Protein AF-A0A3D5ZPZ1-F1 (afdb_monomer_lite)

Radius of gyration: 13.73 Å; chains: 1; bounding box: 28×34×33 Å

Sequence (73 aa):
DANTMMAEGGIQAADKPNDSPAIHYLDAFGGGHFAAKHELLYKLVNEAPDAIKWLSDLGVMFDKDEHGNMITT

Foldseek 3Di:
DDCVVVDDQDADAQPDPPGDLVVVLVVVCVVVVVPDDSVVSSCCHHCRVVVVVVCVVVPPDADADPVRHGDDD

pLDDT: mean 93.87, std 5.95, range [62.62, 98.62]

Structure (mmCIF, N/CA/C/O backbone):
data_AF-A0A3D5ZPZ1-F1
#
_entry.id   AF-A0A3D5ZPZ1-F1
#
loop_
_atom_site.group_PDB
_atom_site.id
_atom_site.type_symbol
_atom_site.label_atom_id
_atom_site.label_alt_id
_atom_site.label_comp_id
_atom_site.label_asym_id
_atom_site.label_entity_id
_atom_site.label_seq_id
_atom_site.pdbx_PDB_ins_code
_atom_site.Cartn_x
_atom_site.Cartn_y
_atom_site.Cartn_z
_atom_site.occupancy
_atom_site.B_iso_or_equiv
_atom_site.auth_seq_id
_atom_site.auth_comp_id
_atom_site.auth_asym_id
_atom_site.auth_atom_id
_atom_site.pdbx_PDB_model_num
ATOM 1 N N . ASP A 1 1 ? 8.130 -21.717 10.830 1.00 78.94 1 ASP A N 1
ATOM 2 C CA . ASP A 1 1 ? 8.307 -20.273 11.071 1.00 78.94 1 ASP A CA 1
ATOM 3 C C . ASP A 1 1 ? 8.265 -19.488 9.778 1.00 78.94 1 ASP A C 1
ATOM 5 O O . ASP A 1 1 ? 8.695 -20.001 8.750 1.00 78.94 1 ASP A O 1
ATOM 9 N N . ALA A 1 2 ? 7.709 -18.278 9.826 1.00 92.00 2 ALA A N 1
ATOM 10 C CA . ALA A 1 2 ? 7.645 -17.351 8.702 1.00 92.00 2 ALA A CA 1
ATOM 11 C C . ALA A 1 2 ? 8.105 -15.966 9.164 1.00 92.00 2 ALA A C 1
ATOM 13 O O . ALA A 1 2 ? 7.682 -15.497 10.220 1.00 92.00 2 ALA A O 1
ATOM 14 N N . ASN A 1 3 ? 8.916 -15.288 8.348 1.00 95.19 3 ASN A N 1
ATOM 15 C CA . ASN A 1 3 ? 9.458 -13.965 8.681 1.00 95.19 3 ASN A CA 1
ATOM 16 C C . ASN A 1 3 ? 8.365 -12.897 8.871 1.00 95.19 3 ASN A C 1
ATOM 18 O O . ASN A 1 3 ? 8.617 -11.880 9.505 1.00 95.19 3 ASN A O 1
ATOM 22 N N . THR A 1 4 ? 7.145 -13.136 8.370 1.00 93.38 4 THR A N 1
ATOM 23 C CA . THR A 1 4 ? 6.010 -12.208 8.502 1.00 93.38 4 THR A CA 1
ATOM 24 C C . THR A 1 4 ? 5.628 -11.917 9.953 1.00 93.38 4 THR A C 1
ATOM 26 O O . THR A 1 4 ? 5.073 -10.860 10.220 1.00 93.38 4 THR A O 1
ATOM 29 N N . MET A 1 5 ? 5.940 -12.828 10.884 1.00 93.69 5 MET A N 1
ATOM 30 C CA . MET A 1 5 ? 5.659 -12.645 12.313 1.00 93.69 5 MET A CA 1
ATOM 31 C C . MET A 1 5 ? 6.505 -11.534 12.948 1.00 93.69 5 MET A C 1
ATOM 33 O O . MET A 1 5 ? 6.182 -11.084 14.039 1.00 93.69 5 MET A O 1
ATOM 37 N N . MET A 1 6 ? 7.581 -11.117 12.275 1.00 95.06 6 MET A N 1
ATOM 38 C CA . MET A 1 6 ? 8.533 -10.112 12.753 1.00 95.06 6 MET A CA 1
ATOM 39 C C . MET A 1 6 ? 8.366 -8.754 12.049 1.00 95.06 6 MET A C 1
ATOM 41 O O . MET A 1 6 ? 9.234 -7.898 12.175 1.00 95.06 6 MET A O 1
ATOM 45 N N . ALA A 1 7 ? 7.319 -8.561 11.239 1.00 94.62 7 ALA A N 1
ATOM 46 C CA . ALA A 1 7 ? 7.072 -7.283 10.574 1.00 94.62 7 ALA A CA 1
ATOM 47 C C . ALA A 1 7 ? 6.505 -6.252 11.569 1.00 94.62 7 ALA A C 1
ATOM 49 O O . ALA A 1 7 ? 5.542 -6.550 12.268 1.00 94.62 7 ALA A O 1
ATOM 50 N N . GLU A 1 8 ? 7.076 -5.042 11.602 1.00 91.69 8 GLU A N 1
ATOM 51 C CA . GLU A 1 8 ? 6.740 -4.019 12.615 1.00 91.69 8 GLU A CA 1
ATOM 52 C C . GLU A 1 8 ? 6.183 -2.710 12.024 1.00 91.69 8 GLU A C 1
ATOM 54 O O . GLU A 1 8 ? 5.380 -2.043 12.664 1.00 91.69 8 GLU A O 1
ATOM 59 N N . GLY A 1 9 ? 6.565 -2.335 10.798 1.00 89.94 9 GLY A N 1
ATOM 60 C CA . GLY A 1 9 ? 6.263 -1.008 10.229 1.00 89.94 9 GLY A CA 1
ATOM 61 C C . GLY A 1 9 ? 4.841 -0.805 9.687 1.00 89.94 9 GLY A C 1
ATOM 62 O O . GLY A 1 9 ? 4.537 0.272 9.185 1.00 89.94 9 GLY A O 1
ATOM 63 N N . GLY A 1 10 ? 3.984 -1.827 9.746 1.00 92.19 10 GLY A N 1
ATOM 64 C CA . GLY A 1 10 ? 2.625 -1.788 9.204 1.00 92.19 10 GLY A CA 1
ATOM 65 C C . GLY A 1 10 ? 2.516 -2.166 7.721 1.00 92.19 10 GLY A C 1
ATOM 66 O O . GLY A 1 10 ? 3.411 -2.777 7.134 1.00 92.19 10 GLY A O 1
ATOM 67 N N . ILE A 1 11 ? 1.369 -1.836 7.129 1.00 93.69 11 ILE A N 1
ATOM 68 C CA . ILE A 1 11 ? 1.003 -2.123 5.737 1.00 93.69 11 ILE A CA 1
ATOM 69 C C . ILE A 1 11 ? 0.433 -0.851 5.097 1.00 93.69 11 ILE A C 1
ATOM 71 O O . ILE A 1 11 ? -0.391 -0.171 5.701 1.00 93.69 11 ILE A O 1
ATOM 75 N N . GLN A 1 12 ? 0.892 -0.512 3.891 1.00 94.50 12 GLN A N 1
ATOM 76 C CA . GLN A 1 12 ? 0.527 0.741 3.223 1.00 94.50 12 GLN A CA 1
ATOM 77 C C . GLN A 1 12 ? -0.718 0.572 2.346 1.00 94.50 12 GLN A C 1
ATOM 79 O O . GLN A 1 12 ? -0.789 -0.347 1.528 1.00 94.50 12 GLN A O 1
ATOM 84 N N . ALA A 1 13 ? -1.669 1.495 2.473 1.00 94.44 13 ALA A N 1
ATOM 85 C CA . ALA A 1 13 ? -2.833 1.620 1.607 1.00 94.44 13 ALA A CA 1
ATOM 86 C C . ALA A 1 13 ? -3.299 3.080 1.569 1.00 94.44 13 ALA A C 1
ATOM 88 O O . ALA A 1 13 ? -3.230 3.772 2.579 1.00 94.44 13 ALA A O 1
ATOM 89 N N . ALA A 1 14 ? -3.806 3.524 0.418 1.00 94.00 14 ALA A N 1
ATOM 90 C CA . ALA A 1 14 ? -4.357 4.868 0.269 1.00 94.00 14 ALA A CA 1
ATOM 91 C C . ALA A 1 14 ? -5.791 4.924 0.829 1.00 94.00 14 ALA A C 1
ATOM 93 O O . ALA A 1 14 ? -6.760 4.832 0.076 1.00 94.00 14 ALA A O 1
ATOM 94 N N . ASP A 1 15 ? -5.922 5.006 2.155 1.00 85.44 15 ASP A N 1
ATOM 95 C CA . ASP A 1 15 ? -7.197 4.956 2.890 1.00 85.44 15 ASP A CA 1
ATOM 96 C C . ASP A 1 15 ? -7.631 6.311 3.488 1.00 85.44 15 ASP A C 1
ATOM 98 O O . ASP A 1 15 ? -8.668 6.404 4.154 1.00 85.44 15 ASP A O 1
ATOM 102 N N . LYS A 1 16 ? -6.861 7.380 3.241 1.00 84.62 16 LYS A N 1
ATOM 103 C CA . LYS A 1 16 ? -7.115 8.727 3.772 1.00 84.62 16 LYS A CA 1
ATOM 104 C C . LYS A 1 16 ? -7.779 9.660 2.758 1.00 84.62 16 LYS A C 1
ATOM 106 O O . LYS A 1 16 ? -7.505 9.563 1.566 1.00 84.62 16 LYS A O 1
ATOM 111 N N . PRO A 1 17 ? -8.583 10.645 3.215 1.00 85.69 17 PRO A N 1
ATOM 112 C CA . PRO A 1 17 ? -9.239 11.609 2.323 1.00 85.69 17 PRO A CA 1
ATOM 113 C C . PRO A 1 17 ? -8.281 12.440 1.459 1.00 85.69 17 PRO A C 1
ATOM 115 O O . PRO A 1 17 ? -8.673 12.931 0.404 1.00 85.69 17 PRO A O 1
ATOM 118 N N . ASN A 1 18 ? -7.050 12.647 1.929 1.00 87.31 18 ASN A N 1
ATOM 119 C CA . ASN A 1 18 ? -6.009 13.409 1.245 1.00 87.31 18 ASN A CA 1
ATOM 120 C C . ASN A 1 18 ? -5.021 12.529 0.461 1.00 87.31 18 ASN A C 1
ATOM 122 O O . ASN A 1 18 ? -4.024 13.059 -0.026 1.00 87.31 18 ASN A O 1
ATOM 126 N N . ASP A 1 19 ? -5.277 11.225 0.355 1.00 91.06 19 ASP A N 1
ATOM 127 C CA . ASP A 1 19 ? -4.436 10.276 -0.370 1.00 91.06 19 ASP A CA 1
ATOM 128 C C . ASP A 1 19 ? -5.192 9.658 -1.562 1.00 91.06 19 ASP A C 1
ATOM 130 O O . ASP A 1 19 ? -6.410 9.787 -1.698 1.00 91.06 19 ASP A O 1
ATOM 134 N N . SER A 1 20 ? -4.469 9.018 -2.481 1.00 96.19 20 SER A N 1
ATOM 135 C CA . SER A 1 20 ? -5.054 8.267 -3.590 1.00 96.19 20 SER A CA 1
ATOM 136 C C . SER A 1 20 ? -4.106 7.175 -4.097 1.00 96.19 20 SER A C 1
ATOM 138 O O . SER A 1 20 ? -2.886 7.351 -4.048 1.00 96.19 20 SER A O 1
ATOM 140 N N . PRO A 1 21 ? -4.629 6.098 -4.717 1.00 97.38 21 PRO A N 1
ATOM 141 C CA . PRO A 1 21 ? -3.794 5.100 -5.387 1.00 97.38 21 PRO A CA 1
ATOM 142 C C . PRO A 1 21 ? -2.814 5.694 -6.408 1.00 97.38 21 PRO A C 1
ATOM 144 O O . PRO A 1 21 ? -1.743 5.138 -6.624 1.00 97.38 21 PRO A O 1
ATOM 147 N N . ALA A 1 22 ? -3.148 6.830 -7.028 1.00 97.81 22 ALA A N 1
ATOM 148 C CA . ALA A 1 22 ? -2.262 7.510 -7.969 1.00 97.81 22 ALA A CA 1
ATOM 149 C C . ALA A 1 22 ? -1.041 8.151 -7.286 1.00 97.81 22 ALA A C 1
ATOM 151 O O . ALA A 1 22 ? 0.056 8.075 -7.832 1.00 97.81 22 ALA A O 1
ATOM 152 N N . ILE A 1 23 ? -1.213 8.756 -6.106 1.00 97.81 23 ILE A N 1
ATOM 153 C CA . ILE A 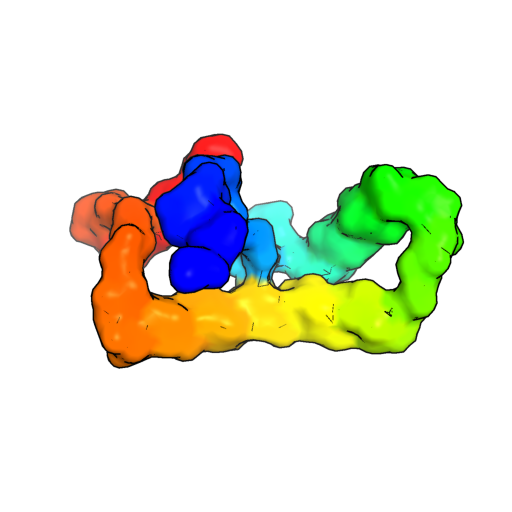1 23 ? -0.100 9.325 -5.325 1.00 97.81 23 ILE A CA 1
ATOM 154 C C . ILE A 1 23 ? 0.796 8.186 -4.831 1.00 97.81 23 ILE A C 1
ATOM 156 O O . ILE A 1 23 ? 1.983 8.160 -5.153 1.00 97.81 23 ILE A O 1
ATOM 160 N N . HIS A 1 24 ? 0.199 7.170 -4.201 1.00 97.62 24 HIS A N 1
ATOM 161 C CA . HIS A 1 24 ? 0.903 5.971 -3.746 1.00 97.62 24 HIS A CA 1
ATOM 162 C C . HIS A 1 24 ? 1.655 5.262 -4.892 1.00 97.62 24 HIS A C 1
ATOM 164 O O . HIS A 1 24 ? 2.782 4.804 -4.708 1.00 97.62 24 HIS A O 1
ATOM 170 N N . TYR A 1 25 ? 1.089 5.221 -6.108 1.00 98.50 25 TYR A N 1
ATOM 171 C CA . TYR A 1 25 ? 1.786 4.712 -7.294 1.00 98.50 25 TYR A CA 1
ATOM 172 C C . TYR A 1 25 ? 3.089 5.471 -7.559 1.00 98.50 25 TYR A C 1
ATOM 174 O O . TYR A 1 25 ? 4.122 4.848 -7.794 1.00 98.50 25 TYR A O 1
ATOM 182 N N . LEU A 1 26 ? 3.042 6.807 -7.565 1.00 98.19 26 LEU A N 1
ATOM 183 C CA . LEU A 1 26 ? 4.206 7.640 -7.869 1.00 98.19 26 LEU A CA 1
ATOM 184 C C . LEU A 1 26 ? 5.299 7.474 -6.812 1.00 98.19 26 LEU A C 1
ATOM 186 O O . LEU A 1 26 ? 6.465 7.323 -7.180 1.00 98.19 26 LEU A O 1
ATOM 190 N N . ASP A 1 27 ? 4.918 7.421 -5.537 1.00 97.69 27 ASP A N 1
ATOM 191 C CA . ASP A 1 27 ? 5.848 7.220 -4.425 1.00 97.69 27 ASP A CA 1
ATOM 192 C C . ASP A 1 27 ? 6.517 5.845 -4.498 1.00 97.69 27 ASP A C 1
ATOM 194 O O . ASP A 1 27 ? 7.744 5.737 -4.472 1.00 97.69 27 ASP A O 1
ATOM 198 N N . ALA A 1 28 ? 5.728 4.782 -4.674 1.00 97.88 28 ALA A N 1
ATOM 199 C CA . ALA A 1 28 ? 6.243 3.421 -4.760 1.00 97.88 28 ALA A CA 1
ATOM 200 C C . ALA A 1 28 ? 7.080 3.193 -6.031 1.00 97.88 28 ALA A C 1
ATOM 202 O O . ALA A 1 28 ? 8.110 2.516 -5.989 1.00 97.88 28 ALA A O 1
ATOM 203 N N . PHE A 1 29 ? 6.680 3.778 -7.165 1.00 98.50 29 PHE A N 1
ATOM 204 C CA . PHE A 1 29 ? 7.424 3.665 -8.419 1.00 98.50 29 PHE A CA 1
ATOM 205 C C . PHE A 1 29 ? 8.755 4.418 -8.349 1.00 98.50 29 PHE A C 1
ATOM 207 O O . PHE A 1 29 ? 9.788 3.871 -8.739 1.00 98.50 29 PHE A O 1
ATOM 214 N N . GLY A 1 30 ? 8.742 5.642 -7.810 1.00 98.50 30 GLY A N 1
ATOM 215 C CA . GLY A 1 30 ? 9.943 6.443 -7.580 1.00 98.50 30 GLY A CA 1
ATOM 216 C C . GLY A 1 30 ? 10.889 5.795 -6.569 1.00 98.50 30 GLY A C 1
ATOM 217 O O . GLY A 1 30 ? 12.075 5.628 -6.856 1.00 98.50 30 GLY A O 1
ATOM 218 N N . GLY A 1 31 ? 10.366 5.350 -5.423 1.00 98.00 31 GLY A N 1
ATOM 219 C CA . GLY A 1 31 ? 11.133 4.654 -4.385 1.00 98.00 31 GLY A CA 1
ATOM 220 C C . GLY A 1 31 ? 11.709 3.313 -4.851 1.00 98.00 31 GLY A C 1
ATOM 221 O O . GLY A 1 31 ? 12.800 2.929 -4.442 1.00 98.00 31 GLY A O 1
ATOM 222 N N . GLY A 1 32 ? 11.029 2.634 -5.778 1.00 97.62 32 GLY A N 1
ATOM 223 C CA . GLY A 1 32 ? 11.510 1.424 -6.449 1.00 97.62 32 GLY A CA 1
ATOM 224 C C . GLY A 1 32 ? 12.472 1.676 -7.616 1.00 97.62 32 GLY A C 1
ATOM 225 O O . GLY A 1 32 ? 12.683 0.771 -8.426 1.00 97.62 32 GLY A O 1
ATOM 226 N N . HIS A 1 33 ? 13.013 2.891 -7.755 1.00 98.00 33 HIS A N 1
ATOM 227 C CA . HIS A 1 33 ? 13.922 3.294 -8.836 1.00 98.00 33 HIS A CA 1
ATOM 228 C C . HIS A 1 33 ? 13.359 3.035 -10.243 1.00 98.00 33 HIS A C 1
ATOM 230 O O . HIS A 1 33 ? 14.096 2.661 -11.158 1.00 98.00 33 HIS A O 1
ATOM 236 N N . PHE A 1 34 ? 12.045 3.201 -10.416 1.00 97.88 34 PHE A N 1
ATOM 237 C CA . PHE A 1 34 ? 11.334 3.001 -11.682 1.00 97.88 34 PHE A CA 1
ATOM 238 C C . PHE A 1 34 ? 11.468 1.587 -12.279 1.00 97.88 34 PHE A C 1
ATOM 240 O O . PHE A 1 34 ? 11.212 1.380 -13.464 1.00 97.88 34 PHE A O 1
ATOM 247 N N . ALA A 1 35 ? 11.863 0.597 -11.472 1.00 98.44 35 ALA A N 1
ATOM 248 C CA . ALA A 1 35 ? 12.122 -0.768 -11.932 1.00 98.44 35 ALA A CA 1
ATOM 249 C C . ALA A 1 35 ? 10.887 -1.685 -11.869 1.00 98.44 35 ALA A C 1
ATOM 251 O O . ALA A 1 35 ? 10.919 -2.812 -12.370 1.00 98.44 35 ALA A O 1
ATOM 252 N N . ALA A 1 36 ? 9.803 -1.239 -11.227 1.00 98.12 36 ALA A N 1
ATOM 253 C CA . ALA A 1 36 ? 8.591 -2.035 -11.088 1.00 98.12 36 ALA A CA 1
ATOM 254 C C . ALA A 1 36 ? 7.864 -2.203 -12.432 1.00 98.12 36 ALA A C 1
ATOM 256 O O . ALA A 1 3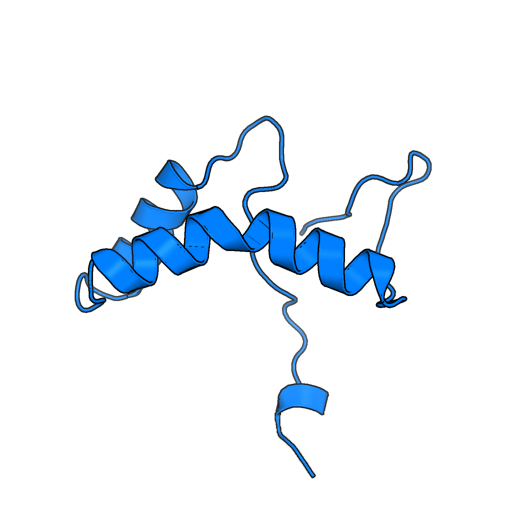6 ? 7.837 -1.304 -13.270 1.00 98.12 36 ALA A O 1
ATOM 257 N N . LYS A 1 37 ? 7.200 -3.349 -12.612 1.00 98.62 37 LYS A N 1
ATOM 258 C CA . LYS A 1 37 ? 6.253 -3.542 -13.717 1.00 98.62 37 LYS A CA 1
ATOM 259 C C . LYS A 1 37 ? 5.008 -2.696 -13.470 1.00 98.62 37 LYS A C 1
ATOM 261 O O . LYS A 1 37 ? 4.338 -2.885 -12.452 1.00 98.62 37 LYS A O 1
ATOM 266 N N . HIS A 1 38 ? 4.704 -1.796 -14.401 1.00 98.31 38 HIS A N 1
ATOM 267 C CA . HIS A 1 38 ? 3.627 -0.814 -14.273 1.00 98.31 38 HIS A CA 1
ATOM 268 C C . HIS A 1 38 ? 2.281 -1.461 -13.925 1.00 98.31 38 HIS A C 1
ATO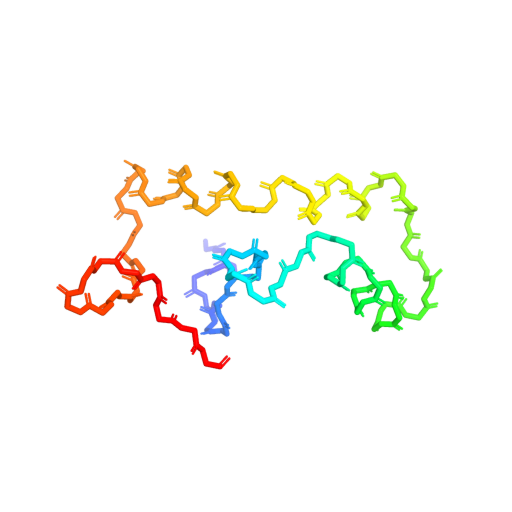M 270 O O . HIS A 1 38 ? 1.604 -1.022 -13.001 1.00 98.31 38 HIS A O 1
ATOM 276 N N . GLU A 1 39 ? 1.916 -2.539 -14.616 1.00 98.56 39 GLU A N 1
ATOM 277 C CA . GLU A 1 39 ? 0.647 -3.240 -14.435 1.00 98.56 39 GLU A CA 1
ATOM 278 C C . GLU A 1 39 ? 0.507 -3.881 -13.048 1.00 98.56 39 GLU A C 1
ATOM 280 O O . GLU A 1 39 ? -0.584 -3.894 -12.477 1.00 98.56 39 GLU A O 1
ATOM 285 N N . LEU A 1 40 ? 1.613 -4.369 -12.477 1.00 98.50 40 LEU A N 1
ATOM 286 C CA . LEU A 1 40 ? 1.607 -4.985 -11.153 1.00 98.50 40 LEU A CA 1
ATOM 287 C C . LEU A 1 40 ? 1.559 -3.929 -10.056 1.00 98.50 40 LEU A C 1
ATOM 289 O O . LEU A 1 40 ? 0.786 -4.077 -9.113 1.00 98.50 40 LEU A O 1
ATOM 293 N N . LEU A 1 41 ? 2.344 -2.857 -10.189 1.00 98.62 41 LEU A N 1
ATOM 294 C CA . LEU A 1 41 ? 2.331 -1.777 -9.209 1.00 98.62 41 LEU A CA 1
ATOM 295 C C . LEU A 1 41 ? 0.982 -1.054 -9.204 1.00 98.62 41 LEU A C 1
ATOM 297 O O . LEU A 1 41 ? 0.438 -0.790 -8.137 1.00 98.62 41 LEU A O 1
ATOM 301 N N . TYR A 1 42 ? 0.408 -0.807 -10.385 1.00 98.50 42 TYR A N 1
ATOM 302 C CA . TYR A 1 42 ? -0.924 -0.224 -10.516 1.00 98.50 42 TYR A CA 1
ATOM 303 C C . TYR A 1 42 ? -1.976 -1.076 -9.805 1.00 98.50 42 TYR A C 1
ATOM 305 O O . TYR A 1 42 ? -2.757 -0.549 -9.015 1.00 98.50 42 TYR A O 1
ATOM 313 N N . LYS A 1 43 ? -1.970 -2.395 -10.028 1.00 98.50 43 LYS A N 1
ATOM 314 C CA . LYS A 1 43 ? -2.889 -3.308 -9.340 1.00 98.50 43 LYS A CA 1
ATOM 315 C C . LYS A 1 43 ? -2.682 -3.272 -7.823 1.00 98.50 43 LYS A C 1
ATOM 317 O O . LYS A 1 43 ? -3.653 -3.127 -7.091 1.00 98.50 43 LYS A O 1
ATOM 322 N N . LEU A 1 44 ? -1.429 -3.335 -7.366 1.00 98.19 44 LEU A N 1
ATOM 323 C CA . LEU A 1 44 ? -1.082 -3.355 -5.945 1.00 98.19 44 LEU A CA 1
ATOM 324 C C . LEU A 1 44 ? -1.635 -2.136 -5.195 1.00 98.19 44 LEU A C 1
ATOM 326 O O . LEU A 1 44 ? -2.295 -2.302 -4.176 1.00 98.19 44 LEU A O 1
ATOM 330 N N . VAL A 1 45 ? -1.407 -0.923 -5.706 1.00 98.25 45 VAL A N 1
ATOM 331 C CA . VAL A 1 45 ? -1.839 0.306 -5.014 1.00 98.25 45 VAL A CA 1
ATOM 332 C C . VAL A 1 45 ? -3.347 0.546 -5.094 1.00 98.25 45 VAL A C 1
ATOM 334 O O . VAL A 1 45 ? -3.907 1.136 -4.174 1.00 98.25 45 VAL A O 1
ATOM 337 N N . ASN A 1 46 ? -4.016 0.089 -6.161 1.00 98.31 46 ASN A N 1
ATOM 338 C CA . ASN A 1 46 ? -5.471 0.226 -6.294 1.00 98.31 46 ASN A CA 1
ATOM 339 C C . ASN A 1 46 ? -6.232 -0.787 -5.429 1.00 98.31 46 ASN A C 1
ATOM 341 O O . ASN A 1 46 ? -7.291 -0.454 -4.913 1.00 98.31 46 ASN A O 1
ATOM 345 N N . GLU A 1 47 ? -5.703 -2.001 -5.250 1.00 98.12 47 GLU A N 1
ATOM 346 C CA . GLU A 1 47 ? -6.358 -3.054 -4.457 1.00 98.12 47 GLU A CA 1
ATOM 347 C C . GLU A 1 47 ? -5.980 -3.009 -2.965 1.00 98.12 47 GLU A C 1
ATOM 349 O O . GLU A 1 47 ? -6.625 -3.666 -2.148 1.00 98.12 47 GLU A O 1
ATOM 354 N N . ALA A 1 48 ? -4.962 -2.227 -2.580 1.00 97.06 48 ALA A N 1
ATOM 355 C CA . ALA A 1 48 ? -4.506 -2.133 -1.192 1.00 97.06 48 ALA A CA 1
ATOM 356 C C . ALA A 1 48 ? -5.613 -1.719 -0.195 1.00 97.06 48 ALA A C 1
ATOM 358 O O . ALA A 1 48 ? -5.736 -2.398 0.826 1.00 97.06 48 ALA A O 1
ATOM 359 N N . PRO A 1 49 ? -6.460 -0.695 -0.448 1.00 94.56 49 PRO A N 1
ATOM 360 C CA . PRO A 1 49 ? -7.533 -0.332 0.486 1.00 94.56 49 PRO A CA 1
ATOM 361 C C . PRO A 1 49 ? -8.536 -1.470 0.731 1.00 94.56 49 PRO A C 1
ATOM 363 O O . PRO A 1 49 ? -8.906 -1.741 1.876 1.00 94.56 49 PRO A O 1
ATOM 366 N N . ASP A 1 50 ? -8.916 -2.197 -0.324 1.00 95.81 50 ASP A N 1
ATOM 367 C CA . ASP A 1 50 ? -9.817 -3.349 -0.221 1.00 95.81 50 ASP A CA 1
ATOM 368 C C . ASP A 1 50 ? -9.169 -4.503 0.556 1.00 95.81 50 ASP A C 1
ATOM 370 O O . ASP A 1 50 ? -9.830 -5.160 1.363 1.00 95.81 50 ASP A O 1
ATOM 374 N N . ALA A 1 51 ? -7.862 -4.724 0.378 1.00 97.12 51 ALA A N 1
ATOM 375 C CA . ALA A 1 51 ? -7.113 -5.721 1.136 1.00 97.12 51 ALA A CA 1
ATOM 376 C C . ALA A 1 51 ? -7.048 -5.385 2.638 1.00 97.12 51 ALA A C 1
ATOM 378 O O . ALA A 1 51 ? -7.237 -6.276 3.467 1.00 97.12 51 ALA A O 1
ATOM 379 N N . ILE A 1 52 ? -6.843 -4.113 3.006 1.00 94.75 52 ILE A N 1
ATOM 380 C CA . ILE A 1 52 ? -6.895 -3.668 4.410 1.00 94.75 52 ILE A CA 1
ATOM 381 C C . ILE A 1 52 ? -8.277 -3.907 5.003 1.00 94.75 52 ILE A C 1
ATOM 383 O O . ILE A 1 52 ? -8.394 -4.460 6.101 1.00 94.75 52 ILE A O 1
ATOM 387 N N . LYS A 1 53 ? -9.333 -3.547 4.266 1.00 93.00 53 LYS A N 1
ATOM 388 C CA . LYS A 1 53 ? -10.704 -3.800 4.707 1.00 93.00 53 LYS A CA 1
ATOM 389 C C . LYS A 1 53 ? -10.940 -5.296 4.926 1.00 93.00 53 LYS A C 1
ATOM 391 O O . LYS A 1 53 ? -11.449 -5.679 5.976 1.00 93.00 53 LYS A O 1
ATOM 396 N N . TRP A 1 54 ? -10.535 -6.134 3.976 1.00 97.19 54 TRP A N 1
ATOM 397 C CA . TRP A 1 54 ? -10.662 -7.586 4.075 1.00 97.19 54 TRP A CA 1
ATOM 398 C C . TRP A 1 54 ? -9.947 -8.145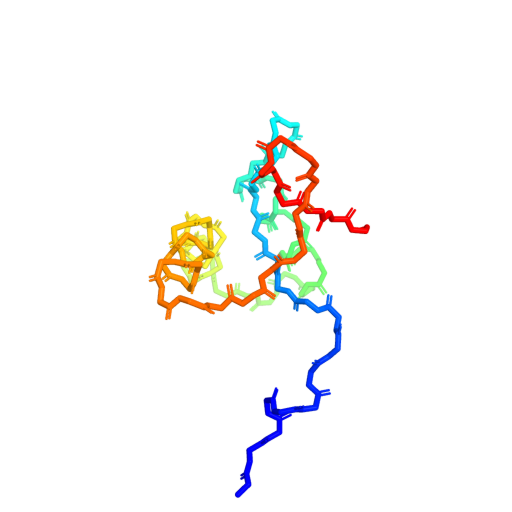 5.311 1.00 97.19 54 TRP A C 1
ATOM 400 O O . TRP A 1 54 ? -10.540 -8.917 6.060 1.00 97.19 54 TRP A O 1
ATOM 410 N N . LEU A 1 55 ? -8.716 -7.705 5.591 1.00 96.44 55 LEU A N 1
ATOM 411 C CA . LEU A 1 55 ? -7.986 -8.097 6.801 1.00 96.44 55 LEU A CA 1
ATOM 412 C C . LEU A 1 55 ? -8.711 -7.657 8.083 1.00 96.44 55 LEU A C 1
ATOM 414 O O . LEU A 1 55 ? -8.814 -8.443 9.027 1.00 96.44 55 LEU A O 1
ATOM 418 N N . SER A 1 56 ? -9.257 -6.436 8.114 1.00 93.94 56 SER A N 1
ATOM 419 C CA . SER A 1 56 ? -10.055 -5.964 9.252 1.00 93.94 56 SER A CA 1
ATOM 420 C C . SER A 1 56 ? -11.316 -6.812 9.441 1.00 93.94 56 SER A C 1
ATOM 422 O O . SER A 1 56 ? -11.663 -7.120 10.579 1.00 93.94 56 SER A O 1
ATOM 424 N N . ASP A 1 57 ? -11.991 -7.205 8.356 1.00 95.50 57 ASP A N 1
ATOM 425 C CA . ASP A 1 57 ? -13.180 -8.068 8.400 1.00 95.50 57 ASP A CA 1
ATOM 426 C C . ASP A 1 57 ? -12.832 -9.496 8.874 1.00 95.50 57 ASP A C 1
ATOM 428 O O . ASP A 1 57 ? -13.652 -10.155 9.512 1.00 95.50 57 ASP A O 1
ATOM 432 N N . LEU A 1 58 ? -11.605 -9.969 8.614 1.00 97.75 58 LEU A N 1
ATOM 433 C CA . LEU A 1 58 ? -11.077 -11.237 9.140 1.00 97.75 58 LEU A CA 1
ATOM 434 C C . LEU A 1 58 ? -10.748 -11.194 10.642 1.00 97.75 58 LEU A C 1
ATOM 436 O O . LEU A 1 58 ? -10.494 -12.244 11.233 1.00 97.75 58 LEU A O 1
ATOM 440 N N . GLY A 1 59 ? -10.740 -10.011 11.259 1.00 96.38 59 GLY A N 1
ATOM 441 C CA . GLY A 1 59 ? -10.415 -9.826 12.672 1.00 96.38 59 GLY A CA 1
ATOM 442 C C . GLY A 1 59 ? -8.967 -9.418 12.948 1.00 96.38 59 GLY A C 1
ATOM 443 O O . GLY A 1 59 ? -8.535 -9.494 14.098 1.00 96.38 59 GLY A O 1
ATOM 444 N N . VAL A 1 60 ? -8.209 -8.972 11.937 1.00 95.62 60 VAL A N 1
ATOM 445 C CA . VAL A 1 60 ? -6.9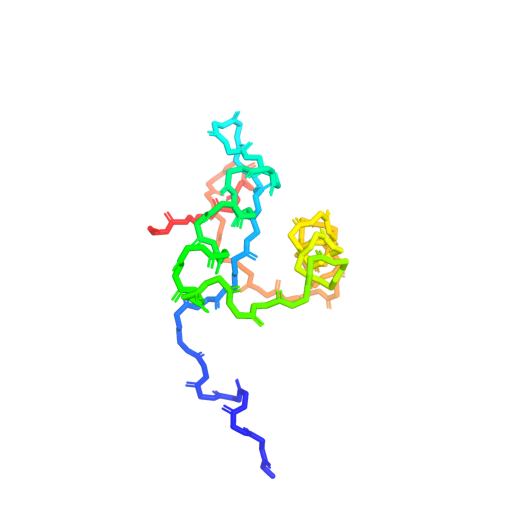09 -8.329 12.185 1.00 95.62 60 VAL A CA 1
ATOM 446 C C . VAL A 1 60 ? -7.129 -7.058 13.005 1.00 95.62 60 VAL A C 1
ATOM 448 O O . VAL A 1 60 ? -7.944 -6.200 12.660 1.00 95.62 60 VAL A O 1
ATOM 451 N N . MET A 1 61 ? -6.394 -6.951 14.110 1.00 93.75 61 MET A N 1
ATOM 452 C CA . MET A 1 61 ? -6.494 -5.835 15.045 1.00 93.75 61 MET A CA 1
ATOM 453 C C . MET A 1 61 ? -5.601 -4.688 14.581 1.00 93.75 61 MET A C 1
ATOM 455 O O . MET A 1 61 ? -4.429 -4.621 14.938 1.00 93.75 61 MET A O 1
ATOM 459 N N . PHE A 1 62 ? -6.161 -3.807 13.758 1.00 93.62 62 PHE A N 1
ATOM 460 C CA . PHE A 1 62 ? -5.543 -2.524 13.445 1.00 93.62 62 PHE A CA 1
ATOM 461 C C . PHE A 1 62 ? -5.838 -1.492 14.535 1.00 93.62 62 PHE A C 1
ATOM 463 O O . PHE A 1 62 ? -6.944 -1.472 15.082 1.00 93.62 62 PHE A O 1
ATOM 470 N N . ASP A 1 63 ? -4.882 -0.600 14.787 1.00 93.12 63 ASP A N 1
ATOM 471 C CA . ASP A 1 63 ? -5.085 0.549 15.666 1.00 93.12 63 ASP A CA 1
ATOM 472 C C . ASP A 1 63 ? -6.103 1.514 15.049 1.00 93.12 63 ASP A C 1
ATOM 474 O O . ASP A 1 63 ? -6.000 1.902 13.880 1.00 93.12 63 ASP A O 1
ATOM 478 N N . LYS A 1 64 ? -7.114 1.890 15.836 1.00 90.31 64 LYS A N 1
ATOM 479 C CA . LYS A 1 64 ? -8.208 2.772 15.415 1.00 90.31 64 LYS A CA 1
ATOM 480 C C . LYS A 1 64 ? -8.454 3.862 16.451 1.00 90.31 64 LYS A C 1
ATOM 482 O O . LYS A 1 64 ? -8.269 3.634 17.646 1.00 90.31 64 LYS A O 1
ATOM 487 N N . ASP A 1 65 ? -8.864 5.038 15.987 1.00 90.94 65 ASP A N 1
ATOM 488 C CA . ASP A 1 65 ? -9.276 6.144 16.851 1.00 90.94 65 ASP A CA 1
ATOM 489 C C . ASP A 1 65 ? -10.660 5.888 17.483 1.00 90.94 65 ASP A C 1
ATOM 491 O O . ASP A 1 65 ? -11.317 4.875 17.227 1.00 90.94 65 ASP A O 1
ATOM 495 N N . GLU A 1 66 ? 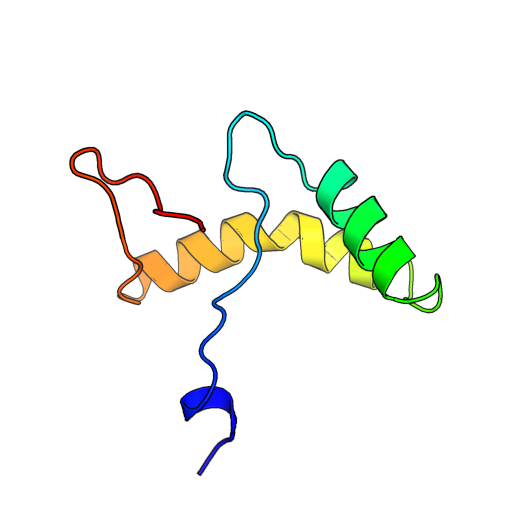-11.130 6.822 18.312 1.00 93.94 66 GLU A N 1
ATOM 496 C CA . GLU A 1 66 ? -12.440 6.735 18.976 1.00 93.94 66 GLU A CA 1
ATOM 497 C C . GLU A 1 66 ? -13.641 6.732 18.012 1.00 93.94 66 GLU A C 1
ATOM 499 O O . GLU A 1 66 ? -14.753 6.367 18.397 1.00 93.94 66 GLU A O 1
ATOM 504 N N . HIS A 1 67 ? -13.427 7.107 16.750 1.00 89.06 67 HIS A N 1
ATOM 505 C CA . HIS A 1 67 ? -14.427 7.107 15.688 1.00 89.06 67 HIS A CA 1
ATOM 506 C C . HIS A 1 67 ? -14.323 5.871 14.780 1.00 89.06 67 HIS A C 1
ATOM 508 O O . HIS A 1 67 ? -15.123 5.717 13.857 1.00 89.06 67 HIS A O 1
ATOM 514 N N . GLY A 1 68 ? -13.374 4.969 15.051 1.00 85.81 68 GLY A N 1
ATOM 515 C CA . GLY A 1 68 ? -13.146 3.751 14.281 1.00 85.81 68 GLY A CA 1
ATOM 516 C C . GLY A 1 68 ? -12.321 3.952 13.007 1.00 85.81 68 GLY A C 1
ATOM 517 O O . GLY A 1 68 ? -12.229 3.015 12.209 1.00 85.81 68 GLY A O 1
ATOM 518 N N . ASN A 1 69 ? -11.715 5.126 12.804 1.00 86.25 69 ASN A N 1
ATOM 519 C CA . ASN A 1 69 ? -10.806 5.358 11.685 1.00 86.25 69 ASN A CA 1
ATOM 520 C C . ASN A 1 69 ? -9.438 4.744 11.986 1.00 86.25 69 ASN A C 1
ATOM 522 O O . ASN A 1 69 ? -8.973 4.788 13.122 1.00 86.25 69 ASN A O 1
ATOM 526 N N . MET A 1 70 ? -8.766 4.228 10.958 1.00 88.56 70 MET A N 1
ATOM 527 C CA . MET A 1 70 ? -7.402 3.700 11.068 1.00 88.56 70 MET A CA 1
ATOM 528 C C . MET A 1 70 ? -6.441 4.773 11.595 1.00 88.56 70 MET A C 1
ATOM 530 O O . MET A 1 70 ? -6.417 5.886 11.066 1.00 88.56 70 MET A O 1
ATOM 534 N N . ILE A 1 71 ? -5.624 4.455 12.597 1.00 88.19 71 ILE A N 1
ATOM 535 C CA . ILE A 1 71 ? -4.518 5.322 13.020 1.00 88.19 71 ILE A CA 1
ATOM 536 C C . ILE A 1 71 ? -3.318 5.033 12.115 1.00 88.19 71 ILE A C 1
ATOM 538 O O . ILE A 1 71 ? -2.930 3.885 11.926 1.00 88.19 71 ILE A O 1
ATOM 542 N N . THR A 1 72 ? -2.737 6.086 11.544 1.00 77.38 72 THR A N 1
ATOM 543 C CA . THR A 1 72 ? -1.553 6.023 10.675 1.00 77.38 72 THR A CA 1
ATOM 544 C C . THR A 1 72 ? -0.470 6.930 11.250 1.00 77.38 72 THR A C 1
ATOM 546 O O . THR A 1 72 ? -0.790 8.021 11.726 1.00 77.38 72 THR A O 1
ATOM 549 N N . THR A 1 73 ? 0.785 6.486 11.214 1.00 62.62 73 THR A N 1
ATOM 550 C CA . THR A 1 73 ? 1.977 7.263 11.605 1.00 62.62 73 THR A CA 1
ATOM 551 C C . THR A 1 73 ? 2.613 7.984 10.432 1.00 62.62 73 THR A C 1
ATOM 553 O O . THR A 1 73 ? 2.578 7.400 9.327 1.00 62.62 73 THR A O 1
#

Secondary structure (DSSP, 8-state):
--GGGG--S------STT--HHHHHHHHHHHTTT-S-HHHHHHHHHHHHHHHHHHHHTT----B-TTSPBP--